Protein AF-A0A933QTQ3-F1 (afdb_monomer)

Nearest PDB structures (foldseek):
  6ipw-assembly1_A  TM=5.654E-01  e=8.003E-02  Streptomyces exfoliatus
  2laf-assembly1_A  TM=5.066E-01  e=8.075E-01  Escherichia coli K-12
  6m1u-assembly1_A  TM=5.613E-01  e=9.647E-01  Homo sapiens
  4r7k-assembly1_D  TM=4.927E-01  e=7.610E-01  Helicobacter pylori J99
  8qpu-assembly1_C  TM=3.863E-01  e=4.207E-01  Escherichia coli

Sequence (176 aa):
MKVSRWFIVSMVLWMYVGCATTPLPTPSPVPTLVPSPTAIVPSPTGVMSTIVMNRLAPADVPACPGAQGIEKQIEFSWTGIEDVYRNAPESNWTFYRCDAPLGTVAAFYRRWMPEQYGWVQTSWEEHANATLGVYFYSTGTSSVPNRWLYLWFLPDASTKQYSYLVAAWWEAPKSC

pLDDT: mean 73.71, std 20.17, range [34.62, 96.81]

Structure (mmCIF, N/CA/C/O backbone):
data_AF-A0A933QTQ3-F1
#
_entry.id   AF-A0A933QTQ3-F1
#
loop_
_atom_site.group_PDB
_atom_site.id
_atom_site.type_symbol
_atom_site.label_atom_id
_atom_site.label_alt_id
_atom_site.label_comp_id
_atom_site.label_asym_id
_atom_site.label_entity_id
_atom_site.label_seq_id
_atom_site.pdbx_PDB_ins_code
_atom_site.Cartn_x
_atom_site.Cartn_y
_atom_site.Cartn_z
_atom_site.occupancy
_atom_site.B_iso_or_equiv
_atom_site.auth_seq_id
_atom_site.auth_comp_id
_atom_site.auth_asym_id
_atom_site.auth_atom_id
_atom_site.pdbx_PDB_model_num
ATOM 1 N N . MET A 1 1 ? 60.978 -51.412 30.537 1.00 35.91 1 MET A N 1
ATOM 2 C CA . MET A 1 1 ? 60.697 -52.735 31.149 1.00 35.91 1 MET A CA 1
ATOM 3 C C . MET A 1 1 ? 59.832 -52.488 32.377 1.00 35.91 1 MET A C 1
ATOM 5 O O . MET A 1 1 ? 60.136 -51.541 33.074 1.00 35.91 1 MET A O 1
ATOM 9 N N . LYS A 1 2 ? 58.791 -53.230 32.743 1.00 39.97 2 LYS A N 1
ATOM 10 C CA . LYS A 1 2 ? 57.950 -54.265 32.128 1.00 39.97 2 LYS A CA 1
ATOM 11 C C . LYS A 1 2 ? 56.869 -54.517 33.208 1.00 39.97 2 LYS A C 1
ATOM 13 O O . LYS A 1 2 ? 57.244 -54.640 34.362 1.00 39.97 2 LYS A O 1
ATOM 18 N N . VAL A 1 3 ? 55.597 -54.561 32.797 1.00 41.75 3 VAL A N 1
ATOM 19 C CA . VAL A 1 3 ? 54.458 -55.354 33.331 1.00 41.75 3 VAL A CA 1
ATOM 20 C C . VAL A 1 3 ? 54.288 -55.538 34.852 1.00 41.75 3 VAL A C 1
ATOM 22 O O . VAL A 1 3 ? 55.173 -56.043 35.526 1.00 41.75 3 VAL A O 1
ATOM 25 N N . SER A 1 4 ? 53.059 -55.357 35.349 1.00 41.47 4 SER A N 1
ATOM 26 C CA . SER A 1 4 ? 52.178 -56.503 35.664 1.00 41.47 4 SER A CA 1
ATOM 27 C C . SER A 1 4 ? 50.965 -56.105 36.503 1.00 41.47 4 SER A C 1
ATOM 29 O O . SER A 1 4 ? 51.079 -55.512 37.569 1.00 41.47 4 SER A O 1
ATOM 31 N N . ARG A 1 5 ? 49.795 -56.513 36.000 1.00 58.28 5 ARG A N 1
ATOM 32 C CA . ARG A 1 5 ? 48.562 -56.775 36.761 1.00 58.28 5 ARG A CA 1
ATOM 33 C C . ARG A 1 5 ? 48.829 -57.845 37.825 1.00 58.28 5 ARG A C 1
ATOM 35 O O . ARG A 1 5 ? 49.698 -58.652 37.553 1.00 58.28 5 ARG A O 1
ATOM 42 N N . TRP A 1 6 ? 48.048 -57.913 38.911 1.00 38.62 6 TRP A N 1
ATOM 43 C CA . TRP A 1 6 ? 47.374 -59.124 39.442 1.00 38.62 6 TRP A CA 1
ATOM 44 C C . TRP A 1 6 ? 46.398 -58.746 40.586 1.00 38.62 6 TRP A C 1
ATOM 46 O O . TRP A 1 6 ? 46.532 -57.704 41.218 1.00 38.62 6 TRP A O 1
ATOM 56 N N . PHE A 1 7 ? 45.376 -59.591 40.742 1.00 51.31 7 PHE A N 1
ATOM 57 C CA . PHE A 1 7 ? 44.105 -59.493 41.484 1.00 51.31 7 PHE A CA 1
ATOM 58 C C . PHE A 1 7 ? 44.188 -59.696 43.007 1.00 51.31 7 PHE A C 1
ATOM 60 O O . PHE A 1 7 ? 45.002 -60.515 43.410 1.00 51.31 7 PHE A O 1
ATOM 67 N N . ILE A 1 8 ? 43.225 -59.141 43.777 1.00 49.66 8 ILE A N 1
ATOM 68 C CA . ILE A 1 8 ? 42.587 -59.693 45.015 1.00 49.66 8 ILE A CA 1
ATOM 69 C C . ILE A 1 8 ? 41.181 -59.025 45.133 1.00 49.66 8 ILE A C 1
ATOM 71 O O . ILE A 1 8 ? 41.123 -57.803 45.098 1.00 49.66 8 ILE A O 1
ATOM 75 N N . VAL A 1 9 ? 40.023 -59.682 44.929 1.00 45.72 9 VAL A N 1
ATOM 76 C CA . VAL A 1 9 ? 39.187 -60.598 45.763 1.00 45.72 9 VAL A CA 1
ATOM 77 C C . VAL A 1 9 ? 38.434 -59.939 46.943 1.00 45.72 9 VAL A C 1
ATOM 79 O O . VAL A 1 9 ? 39.036 -59.255 47.760 1.00 45.72 9 VAL A O 1
ATOM 82 N N . SER A 1 10 ? 37.139 -60.300 47.058 1.00 44.06 10 SER A N 1
ATOM 83 C CA . SER A 1 10 ? 36.174 -60.077 48.162 1.00 44.06 10 SER A CA 1
ATOM 84 C C . SER A 1 10 ? 35.584 -58.658 48.254 1.00 44.06 10 SER A C 1
ATOM 86 O O . SER A 1 10 ? 36.273 -57.684 48.021 1.00 44.06 10 SER A O 1
ATOM 88 N N . MET A 1 11 ? 34.309 -58.427 48.573 1.00 38.88 11 MET A N 1
ATOM 89 C CA . MET A 1 11 ? 33.412 -59.194 49.436 1.00 38.88 11 MET A CA 1
ATOM 90 C C . MET A 1 11 ? 31.940 -58.794 49.198 1.00 38.88 11 MET A C 1
ATOM 92 O O . MET A 1 11 ? 31.637 -57.715 48.698 1.00 38.88 11 MET A O 1
ATOM 96 N N . VAL A 1 12 ? 31.042 -59.691 49.594 1.00 51.06 12 VAL A N 1
ATOM 97 C CA . VAL A 1 12 ? 29.577 -59.602 49.569 1.00 51.06 12 VAL A CA 1
ATOM 98 C C . VAL A 1 12 ? 29.058 -58.384 50.341 1.00 51.06 12 VAL A C 1
ATOM 100 O O . VAL A 1 12 ? 29.436 -58.197 51.493 1.00 51.06 12 VAL A O 1
ATOM 103 N N . LEU A 1 13 ? 28.091 -57.649 49.780 1.00 42.84 13 LEU A N 1
ATOM 104 C CA . LEU A 1 13 ? 27.066 -57.005 50.600 1.00 42.84 13 LEU A CA 1
ATOM 105 C C . LEU A 1 13 ? 25.724 -56.986 49.866 1.00 42.84 13 LEU A C 1
ATOM 107 O O . LEU A 1 13 ? 25.575 -56.431 48.780 1.00 42.84 13 LEU A O 1
ATOM 111 N N . TRP A 1 14 ? 24.768 -57.666 50.492 1.00 46.03 14 TRP A N 1
ATOM 112 C CA . TRP A 1 14 ? 23.340 -57.570 50.248 1.00 46.03 14 TRP A CA 1
ATOM 113 C C . TRP A 1 14 ? 22.901 -56.113 50.127 1.00 46.03 14 TRP A C 1
ATOM 115 O O . TRP A 1 14 ? 23.384 -55.290 50.898 1.00 46.03 14 TRP A O 1
ATOM 125 N N . MET A 1 15 ? 21.888 -55.838 49.302 1.00 42.03 15 MET A N 1
ATOM 126 C CA . MET A 1 15 ? 20.615 -55.341 49.831 1.00 42.03 15 MET A CA 1
ATOM 127 C C . MET A 1 15 ? 19.572 -55.039 48.742 1.00 42.03 15 MET A C 1
ATOM 129 O O . MET A 1 15 ? 19.866 -54.490 47.689 1.00 42.03 15 MET A O 1
ATOM 133 N N . TYR A 1 16 ? 18.336 -55.369 49.114 1.00 46.06 16 TYR A N 1
ATOM 134 C CA . TYR A 1 16 ? 17.048 -54.920 48.592 1.00 46.06 16 TYR A CA 1
ATOM 135 C C . TYR A 1 16 ? 16.590 -55.405 47.212 1.00 46.06 16 TYR A C 1
ATOM 137 O O . TYR A 1 16 ? 16.753 -54.775 46.172 1.00 46.06 16 TYR A O 1
ATOM 145 N N . VAL A 1 17 ? 15.823 -56.497 47.289 1.00 52.44 17 VAL A N 1
ATOM 146 C CA . VAL A 1 17 ? 14.599 -56.696 46.510 1.00 52.44 17 VAL A CA 1
ATOM 147 C C . VAL A 1 17 ? 13.744 -55.429 46.612 1.00 52.44 17 VAL A C 1
ATOM 149 O O . VAL A 1 17 ? 13.114 -55.169 47.633 1.00 52.44 17 VAL A O 1
ATOM 152 N N . GLY A 1 18 ? 13.736 -54.646 45.541 1.00 42.25 18 GLY A N 1
ATOM 153 C CA . GLY A 1 18 ? 12.746 -53.616 45.271 1.00 42.25 18 GLY A CA 1
ATOM 154 C C . GLY A 1 18 ? 12.094 -53.940 43.938 1.00 42.25 18 GLY A C 1
ATOM 155 O O . GLY A 1 18 ? 12.593 -53.548 42.888 1.00 42.25 18 GLY A O 1
ATOM 156 N N . CYS A 1 19 ? 10.998 -54.696 43.970 1.00 45.03 19 CYS A N 1
ATOM 157 C CA . CYS A 1 19 ? 10.111 -54.828 42.822 1.00 45.03 19 CYS A CA 1
ATOM 158 C C . CYS A 1 19 ? 9.376 -53.490 42.662 1.00 45.03 19 CYS A C 1
ATOM 160 O O . CYS A 1 19 ? 8.299 -53.288 43.213 1.00 45.03 19 CYS A O 1
ATOM 162 N N . ALA A 1 20 ? 10.006 -52.538 41.979 1.00 46.56 20 ALA A N 1
ATOM 163 C CA . ALA A 1 20 ? 9.340 -51.338 41.507 1.00 46.56 20 ALA A CA 1
ATOM 164 C C . ALA A 1 20 ? 8.896 -51.613 40.070 1.00 46.56 20 ALA A C 1
ATOM 166 O O . ALA A 1 20 ? 9.670 -51.481 39.123 1.00 46.56 20 ALA A O 1
ATOM 167 N N . THR A 1 21 ? 7.648 -52.054 39.918 1.00 50.47 21 THR A N 1
ATOM 168 C CA . THR A 1 21 ? 6.938 -52.026 38.639 1.00 50.47 21 THR A CA 1
ATOM 169 C C . THR A 1 21 ? 7.015 -50.611 38.082 1.00 50.47 21 THR A C 1
ATOM 171 O O . THR A 1 21 ? 6.451 -49.675 38.649 1.00 50.47 21 THR A O 1
ATOM 174 N N . THR A 1 22 ? 7.751 -50.457 36.989 1.00 55.41 22 THR A N 1
ATOM 175 C CA . THR A 1 22 ? 7.792 -49.238 36.188 1.00 55.41 22 THR A CA 1
ATOM 176 C C . THR A 1 22 ? 6.368 -48.941 35.713 1.00 55.41 22 THR A C 1
ATOM 178 O O . THR A 1 22 ? 5.742 -49.827 35.124 1.00 55.41 22 THR A O 1
ATOM 181 N N . PRO A 1 23 ? 5.811 -47.743 35.961 1.00 52.19 23 PRO A N 1
ATOM 182 C CA . PRO A 1 23 ? 4.556 -47.369 35.334 1.00 52.19 23 PRO A CA 1
ATOM 183 C C . PRO A 1 23 ? 4.787 -47.305 33.822 1.00 52.19 23 PRO A C 1
ATOM 185 O O . PRO A 1 23 ? 5.691 -46.619 33.342 1.00 52.19 23 PRO A O 1
ATOM 188 N N . LEU A 1 24 ? 3.989 -48.076 33.086 1.00 59.12 24 LEU A N 1
ATOM 189 C CA . LEU A 1 24 ? 3.922 -48.044 31.631 1.00 59.12 24 LEU A CA 1
ATOM 190 C C . LEU A 1 24 ? 3.729 -46.581 31.181 1.00 59.12 24 LEU A C 1
ATOM 192 O O . LEU A 1 24 ? 2.850 -45.913 31.732 1.00 59.12 24 LEU A O 1
ATOM 196 N N . PRO A 1 25 ? 4.513 -46.055 30.222 1.00 53.59 25 PRO A N 1
ATOM 197 C CA . PRO A 1 25 ? 4.295 -44.704 29.730 1.00 53.59 25 PRO A CA 1
ATOM 198 C C . PRO A 1 25 ? 2.913 -44.637 29.077 1.00 53.59 25 PRO A C 1
ATOM 200 O O . PRO A 1 25 ? 2.661 -45.267 28.049 1.00 53.59 25 PRO A O 1
ATOM 203 N N . THR A 1 26 ? 2.007 -43.884 29.698 1.00 62.09 26 THR A N 1
ATOM 204 C CA . THR A 1 26 ? 0.727 -43.504 29.106 1.00 62.09 26 THR A CA 1
ATOM 205 C C . THR A 1 26 ? 1.007 -42.847 27.752 1.00 62.09 26 THR A C 1
ATOM 207 O O . THR A 1 26 ? 1.823 -41.921 27.702 1.00 62.09 26 THR A O 1
ATOM 210 N N . PRO A 1 27 ? 0.379 -43.293 26.650 1.00 57.59 27 PRO A N 1
ATOM 211 C CA . PRO A 1 27 ? 0.523 -42.614 25.373 1.00 57.59 27 PRO A CA 1
ATOM 212 C C . PRO A 1 27 ? 0.056 -41.165 25.532 1.00 57.59 27 PRO A C 1
ATOM 214 O O . PRO A 1 27 ? -1.083 -40.900 25.917 1.00 57.59 27 PRO A O 1
ATOM 217 N N . SER A 1 28 ? 0.973 -40.233 25.275 1.00 62.66 28 SER A N 1
ATOM 218 C CA . SER A 1 28 ? 0.674 -38.806 25.232 1.00 62.66 28 SER A CA 1
ATOM 219 C C . SER A 1 28 ? -0.400 -38.568 24.164 1.00 62.66 28 SER A C 1
ATOM 221 O O . SER A 1 28 ? -0.277 -39.131 23.069 1.00 62.66 28 SER A O 1
ATOM 223 N N . PRO A 1 29 ? -1.459 -37.787 24.438 1.00 53.16 29 PRO A N 1
ATOM 224 C CA . PRO A 1 29 ? -2.461 -37.490 23.430 1.00 53.16 29 PRO A CA 1
ATOM 225 C C . PRO A 1 29 ? -1.782 -36.792 22.250 1.00 53.16 29 PRO A C 1
ATOM 227 O O . PRO A 1 29 ? -1.131 -35.758 22.405 1.00 53.16 29 PRO A O 1
ATOM 230 N N . VAL A 1 30 ? -1.919 -37.391 21.066 1.00 62.97 30 VAL A N 1
ATOM 231 C CA . VAL A 1 30 ? -1.545 -36.761 19.800 1.00 62.97 30 VAL A CA 1
ATOM 232 C C . VAL A 1 30 ? -2.272 -35.417 19.744 1.00 62.97 30 VAL A C 1
ATOM 234 O O . VAL A 1 30 ? -3.492 -35.407 19.931 1.00 62.97 30 VAL A O 1
ATOM 237 N N . PRO A 1 31 ? -1.580 -34.284 19.528 1.00 49.88 31 PRO A N 1
ATOM 238 C CA . PRO A 1 31 ? -2.263 -33.017 19.344 1.00 49.88 31 PRO A CA 1
ATOM 239 C C . PRO A 1 31 ? -3.196 -33.159 18.144 1.00 49.88 31 PRO A C 1
ATOM 241 O O . PRO A 1 31 ? -2.753 -33.333 17.008 1.00 49.88 31 PRO A O 1
ATOM 244 N N . THR A 1 32 ? -4.501 -33.130 18.411 1.00 58.22 32 THR A N 1
ATOM 245 C CA . THR A 1 32 ? -5.524 -33.000 17.382 1.00 58.22 32 THR A CA 1
ATOM 246 C C . THR A 1 32 ? -5.191 -31.736 16.609 1.00 58.22 32 THR A C 1
ATOM 248 O O . THR A 1 32 ? -5.252 -30.637 17.163 1.00 58.22 32 THR A O 1
ATOM 251 N N . LEU A 1 33 ? -4.785 -31.897 15.349 1.00 48.25 33 LEU A N 1
ATOM 252 C CA . LEU A 1 33 ? -4.637 -30.796 14.409 1.00 48.25 33 LEU A CA 1
ATOM 253 C C . LEU A 1 33 ? -6.006 -30.125 14.305 1.00 48.25 33 LEU A C 1
ATOM 255 O O . LEU A 1 33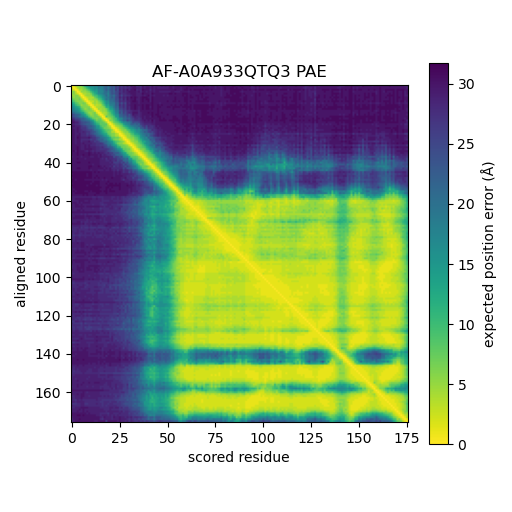 ? -6.892 -30.598 13.597 1.00 48.25 33 LEU A O 1
ATOM 259 N N . VAL A 1 34 ? -6.198 -29.054 15.073 1.00 57.06 34 VAL A N 1
ATOM 260 C CA . VAL A 1 34 ? -7.313 -28.138 14.870 1.00 57.06 34 VAL A CA 1
ATOM 261 C C . VAL A 1 34 ? -7.152 -27.644 13.435 1.00 57.06 34 VAL A C 1
ATOM 263 O O . VAL A 1 34 ? -6.084 -27.109 13.118 1.00 57.06 34 VAL A O 1
ATOM 266 N N . PRO A 1 35 ? -8.131 -27.856 12.537 1.00 49.00 35 PRO A N 1
ATOM 267 C CA . PRO A 1 35 ? -8.052 -27.273 11.213 1.00 49.00 35 PRO A CA 1
ATOM 268 C C . PRO A 1 35 ? -7.960 -25.764 11.412 1.00 49.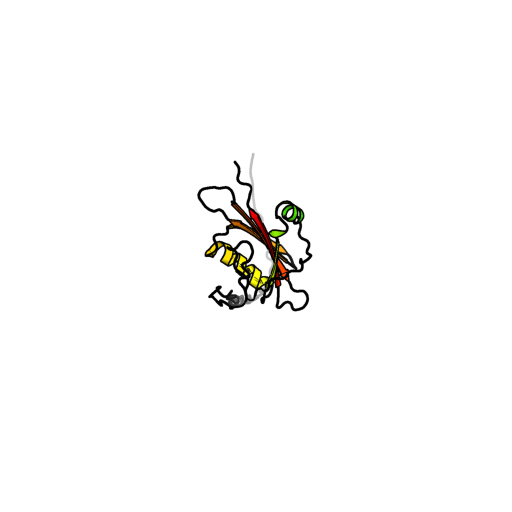00 35 PRO A C 1
ATOM 270 O O . PRO A 1 35 ? -8.877 -25.141 11.950 1.00 49.00 35 PRO A O 1
ATOM 273 N N . SER A 1 36 ? -6.809 -25.198 11.047 1.00 50.34 36 SER A N 1
ATOM 274 C CA . SER A 1 36 ? -6.629 -23.754 11.006 1.00 50.34 36 SER A CA 1
ATOM 275 C C . SER A 1 36 ? -7.799 -23.187 10.203 1.00 50.34 36 SER A C 1
ATOM 277 O O . SER A 1 36 ? -8.057 -23.710 9.108 1.00 50.34 36 SER A O 1
ATOM 279 N N . PRO A 1 37 ? -8.555 -22.200 10.719 1.00 46.81 37 PRO A N 1
ATOM 280 C CA . PRO A 1 37 ? -9.604 -21.575 9.940 1.00 46.81 37 PRO A CA 1
ATOM 281 C C . PRO A 1 37 ? -8.939 -21.047 8.676 1.00 46.81 37 PRO A C 1
ATOM 283 O O . PRO A 1 37 ? -8.129 -20.122 8.712 1.00 46.81 37 PRO A O 1
ATOM 286 N N . THR A 1 38 ? -9.231 -21.703 7.556 1.00 46.19 38 THR A N 1
ATOM 287 C CA . THR A 1 38 ? -8.824 -21.219 6.248 1.00 46.19 38 THR A CA 1
ATOM 288 C C . THR A 1 38 ? -9.588 -19.923 6.090 1.00 46.19 38 THR A C 1
ATOM 290 O O . THR A 1 38 ? -10.791 -19.943 5.846 1.00 46.19 38 THR A O 1
ATOM 293 N N . ALA A 1 39 ? -8.921 -18.798 6.348 1.00 45.59 39 ALA A N 1
ATOM 294 C CA . ALA A 1 39 ? -9.456 -17.495 6.027 1.00 45.59 39 ALA A CA 1
ATOM 295 C C . ALA A 1 39 ? -9.714 -17.525 4.522 1.00 45.59 39 ALA A C 1
ATOM 297 O O . ALA A 1 39 ? -8.785 -17.465 3.712 1.00 45.59 39 ALA A O 1
ATOM 298 N N . ILE A 1 40 ? -10.977 -17.724 4.152 1.00 44.91 40 ILE A N 1
ATOM 299 C CA . ILE A 1 40 ? -11.439 -17.580 2.783 1.00 44.91 40 ILE A CA 1
ATOM 300 C C . ILE A 1 40 ? -11.326 -16.083 2.526 1.00 44.91 40 ILE A C 1
ATOM 302 O O . ILE A 1 40 ? -12.255 -15.331 2.794 1.00 44.91 40 ILE A O 1
ATOM 306 N N . VAL A 1 41 ? -10.146 -15.631 2.099 1.00 50.28 41 VAL A N 1
ATOM 307 C CA . VAL A 1 41 ? -10.003 -14.307 1.502 1.00 50.28 41 VAL A CA 1
ATOM 308 C C . VAL A 1 41 ? -10.879 -14.374 0.259 1.00 50.28 41 VAL A C 1
ATOM 310 O O . VAL A 1 41 ? -10.562 -15.170 -0.635 1.00 50.28 41 VAL A O 1
ATOM 313 N N . PRO A 1 42 ? -12.011 -13.649 0.213 1.00 49.19 42 PRO A N 1
ATOM 314 C CA . PRO A 1 42 ? -12.876 -13.704 -0.946 1.00 49.19 42 PRO A CA 1
ATOM 315 C C . PRO A 1 42 ? -12.034 -13.319 -2.159 1.00 49.19 42 PRO A C 1
ATOM 317 O O . PRO A 1 42 ? -11.313 -12.317 -2.154 1.00 49.19 42 PRO A O 1
ATOM 320 N N . SER A 1 43 ? -12.076 -14.160 -3.189 1.00 46.50 43 SER A N 1
ATOM 321 C CA . SER A 1 43 ? -11.585 -13.752 -4.498 1.00 46.50 43 SER A CA 1
ATOM 322 C C . SER A 1 43 ? -12.354 -12.493 -4.905 1.00 46.50 43 SER A C 1
ATOM 324 O O . SER A 1 43 ? -13.556 -12.439 -4.615 1.00 46.50 43 SER A O 1
ATOM 326 N N . PRO A 1 44 ? -11.721 -11.487 -5.541 1.00 49.12 44 PRO A N 1
ATOM 327 C CA . PRO A 1 44 ? -12.424 -10.337 -6.099 1.00 49.12 44 PRO A CA 1
ATOM 328 C C . PRO A 1 44 ? -13.302 -10.808 -7.266 1.00 49.12 44 PRO A C 1
ATOM 330 O O . PRO A 1 44 ? -13.005 -10.610 -8.437 1.00 49.12 44 PRO A O 1
ATOM 333 N N . THR A 1 45 ? -14.391 -11.495 -6.939 1.00 47.84 45 THR A N 1
ATOM 334 C CA . THR A 1 45 ? -15.425 -11.893 -7.879 1.00 47.84 45 THR A CA 1
ATOM 335 C C . THR A 1 45 ? -16.353 -10.698 -7.952 1.00 47.84 45 THR A C 1
ATOM 337 O O . THR A 1 45 ? -16.950 -10.317 -6.946 1.00 47.84 45 THR A O 1
ATOM 340 N N . GLY A 1 46 ? -16.360 -10.051 -9.115 1.00 44.34 46 GLY A N 1
ATOM 341 C CA . GLY A 1 46 ? -16.921 -8.728 -9.347 1.00 44.34 46 GLY A CA 1
ATOM 342 C C . GLY A 1 46 ? -18.243 -8.458 -8.634 1.00 44.34 46 GLY A C 1
ATOM 343 O O . GLY A 1 46 ? -19.304 -8.875 -9.084 1.00 44.34 46 GLY A O 1
ATOM 344 N N . VAL A 1 47 ? -18.176 -7.637 -7.591 1.00 40.41 47 VAL A N 1
ATOM 345 C CA . VAL A 1 47 ? -19.246 -6.693 -7.297 1.00 40.41 47 VAL A CA 1
ATOM 346 C C . VAL A 1 47 ? -18.794 -5.390 -7.936 1.00 40.41 47 VAL A C 1
ATOM 348 O O . VAL A 1 47 ? -18.086 -4.587 -7.335 1.00 40.41 47 VAL A O 1
ATOM 351 N N . MET A 1 48 ? -19.151 -5.220 -9.210 1.00 39.75 48 MET A N 1
ATOM 352 C CA . MET A 1 48 ? -19.184 -3.907 -9.851 1.00 39.75 48 MET A CA 1
ATOM 353 C C . MET A 1 48 ? -20.279 -3.105 -9.141 1.00 39.75 48 MET A C 1
ATOM 355 O O . MET A 1 48 ? -21.399 -2.997 -9.631 1.00 39.75 48 MET A O 1
ATOM 359 N N . SER A 1 49 ? -19.979 -2.604 -7.941 1.00 36.88 49 SER A N 1
ATOM 360 C CA . SER A 1 49 ? -20.804 -1.589 -7.303 1.00 36.88 49 SER A CA 1
ATOM 361 C C . SER A 1 49 ? -20.724 -0.349 -8.176 1.00 36.88 49 SER A C 1
ATOM 363 O O . SER A 1 49 ? -19.666 0.253 -8.346 1.00 36.88 49 SER A O 1
ATOM 365 N N . THR A 1 50 ? -21.861 -0.001 -8.761 1.00 37.06 50 THR A N 1
ATOM 366 C CA . THR A 1 50 ? -22.104 1.141 -9.641 1.00 37.06 50 THR A CA 1
ATOM 367 C C . THR A 1 50 ? -22.034 2.470 -8.879 1.00 37.06 50 THR A C 1
ATOM 369 O O . THR A 1 50 ? -22.964 3.269 -8.922 1.00 37.06 50 THR A O 1
ATOM 372 N N . ILE A 1 51 ? -20.953 2.719 -8.139 1.00 36.94 51 ILE A N 1
ATOM 373 C CA . ILE A 1 51 ? -20.738 3.963 -7.398 1.00 36.94 51 ILE A CA 1
ATOM 374 C C . ILE A 1 51 ? -19.284 4.380 -7.601 1.00 36.94 51 ILE A C 1
ATOM 376 O O . ILE A 1 51 ? -18.417 4.053 -6.804 1.00 36.94 51 ILE A O 1
ATOM 380 N N . VAL A 1 52 ? -19.076 5.115 -8.699 1.00 34.62 52 VAL A N 1
ATOM 381 C CA . VAL A 1 52 ? -17.870 5.879 -9.053 1.00 34.62 52 VAL A CA 1
ATOM 382 C C . VAL A 1 52 ? -16.623 5.013 -9.272 1.00 34.62 52 VAL A C 1
ATOM 384 O O . VAL A 1 52 ? -16.171 4.281 -8.403 1.00 34.62 52 VAL A O 1
ATOM 387 N N . MET A 1 53 ? -16.032 5.108 -10.465 1.00 38.19 53 MET A N 1
ATOM 388 C CA . MET A 1 53 ? -14.722 4.528 -10.762 1.00 38.19 53 MET A CA 1
ATOM 389 C C . MET A 1 53 ? -13.622 5.174 -9.901 1.00 38.19 53 MET A C 1
ATOM 391 O O . MET A 1 53 ? -12.810 5.946 -10.401 1.00 38.19 53 MET A O 1
ATOM 395 N N . ASN A 1 54 ? -13.540 4.830 -8.621 1.00 43.12 54 ASN A N 1
ATOM 396 C CA . ASN A 1 54 ? -12.361 5.085 -7.809 1.00 43.12 54 ASN A CA 1
ATOM 397 C C . ASN A 1 54 ? -11.353 3.977 -8.113 1.00 43.12 54 ASN A C 1
ATOM 399 O O . ASN A 1 54 ? -11.109 3.085 -7.303 1.00 43.12 54 ASN A O 1
ATOM 403 N N . ARG A 1 55 ? -10.792 4.012 -9.328 1.00 48.47 55 ARG A N 1
ATOM 404 C CA . ARG A 1 55 ? -9.532 3.318 -9.596 1.00 48.47 55 ARG A CA 1
ATOM 405 C C . ARG A 1 55 ? -8.539 3.828 -8.553 1.00 48.47 55 ARG A C 1
ATOM 407 O O . ARG A 1 55 ? -8.419 5.045 -8.395 1.00 48.47 55 ARG A O 1
ATOM 414 N N . LEU A 1 56 ? -7.848 2.933 -7.843 1.00 58.41 56 LEU A N 1
ATOM 415 C CA . LEU A 1 56 ? -6.604 3.359 -7.212 1.00 58.41 56 LEU A CA 1
ATOM 416 C C . LEU A 1 56 ? -5.742 3.956 -8.315 1.00 58.41 56 LEU A C 1
ATOM 418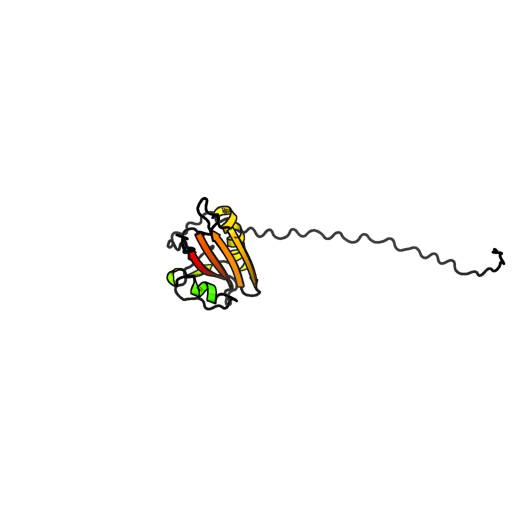 O O . LEU A 1 56 ? -5.711 3.431 -9.425 1.00 58.41 56 LEU A O 1
ATOM 422 N N . ALA A 1 57 ? -5.139 5.110 -8.063 1.00 61.03 57 ALA A N 1
ATOM 423 C CA . ALA A 1 57 ? -4.028 5.535 -8.890 1.00 61.03 57 ALA A CA 1
ATOM 424 C C . ALA A 1 57 ? -2.812 4.770 -8.345 1.00 61.03 57 ALA A C 1
ATOM 426 O O . ALA A 1 57 ? -2.517 4.914 -7.156 1.00 61.03 57 ALA A O 1
ATOM 427 N N . PRO A 1 58 ? -2.149 3.928 -9.154 1.00 66.69 58 PRO A N 1
ATOM 428 C CA . PRO A 1 58 ? -2.280 3.783 -10.604 1.00 66.69 58 PRO A CA 1
ATOM 429 C C . PRO A 1 58 ? -3.379 2.783 -11.028 1.00 66.69 58 PRO A C 1
ATOM 431 O O . PRO A 1 58 ? -3.691 1.841 -10.308 1.00 66.69 58 PRO A O 1
ATOM 434 N N . ALA A 1 59 ? -3.969 3.006 -12.213 1.00 67.38 59 ALA A N 1
ATOM 435 C CA . ALA A 1 59 ? -5.210 2.381 -12.710 1.00 67.38 59 ALA A CA 1
ATOM 436 C C . ALA A 1 59 ? -5.258 0.836 -12.746 1.00 67.38 59 ALA A C 1
ATOM 438 O O . ALA A 1 59 ? -6.320 0.263 -12.995 1.00 67.38 59 ALA A O 1
ATOM 439 N N . ASP A 1 60 ? -4.113 0.193 -12.566 1.00 76.75 60 ASP A N 1
ATOM 440 C CA . ASP A 1 60 ? -3.846 -1.241 -12.531 1.00 76.75 60 ASP A CA 1
ATOM 441 C C . ASP A 1 60 ? -3.807 -1.827 -11.108 1.00 76.75 60 ASP A C 1
ATOM 443 O O . ASP A 1 60 ? -3.598 -3.028 -10.949 1.00 76.75 60 ASP A O 1
ATOM 447 N N . VAL A 1 61 ? -4.039 -1.013 -10.075 1.00 82.75 61 VAL A N 1
ATOM 448 C CA . VAL A 1 61 ? -4.164 -1.463 -8.683 1.00 82.75 61 VAL A CA 1
ATOM 449 C C . VAL A 1 61 ? -5.645 -1.650 -8.331 1.00 82.75 61 VAL A C 1
ATOM 451 O O . VAL A 1 61 ? -6.446 -0.724 -8.497 1.00 82.75 61 VAL A O 1
ATOM 454 N N . PRO A 1 62 ? -6.052 -2.832 -7.833 1.00 84.44 62 PRO A N 1
ATOM 455 C CA . PRO A 1 62 ? -7.443 -3.091 -7.490 1.00 84.44 62 PRO A CA 1
ATOM 456 C C . PRO A 1 62 ? -7.884 -2.310 -6.260 1.00 84.44 62 PRO A C 1
ATOM 458 O O . PRO A 1 62 ? -7.148 -2.233 -5.281 1.00 84.44 62 PRO A O 1
ATOM 461 N N . ALA A 1 63 ? -9.126 -1.827 -6.266 1.00 82.62 63 ALA A N 1
ATOM 462 C CA . ALA A 1 63 ? -9.788 -1.336 -5.062 1.00 82.62 63 ALA A CA 1
ATOM 463 C C . ALA A 1 63 ? -9.959 -2.450 -4.023 1.00 82.62 63 ALA A C 1
ATOM 465 O O . ALA A 1 63 ? -10.304 -3.584 -4.361 1.00 82.62 63 ALA A O 1
ATOM 466 N N . CYS A 1 64 ? -9.742 -2.115 -2.750 1.00 84.50 64 CYS A N 1
ATOM 467 C CA . CYS A 1 64 ? -10.116 -2.992 -1.651 1.00 84.50 64 CYS A CA 1
ATOM 468 C C . CYS A 1 64 ? -11.650 -3.135 -1.584 1.00 84.50 64 CYS A C 1
ATOM 470 O O . CYS A 1 64 ? -12.382 -2.260 -2.061 1.00 84.50 64 CYS A O 1
ATOM 472 N N . PRO A 1 65 ? -12.173 -4.218 -0.986 1.00 77.00 65 PRO A N 1
ATOM 473 C CA . PRO A 1 65 ? -13.610 -4.369 -0.777 1.00 77.00 65 PRO A CA 1
ATOM 474 C C . PRO A 1 65 ? -14.213 -3.158 -0.048 1.00 77.00 65 PRO A C 1
ATOM 476 O O . PRO A 1 65 ? -13.688 -2.708 0.972 1.00 77.00 65 PRO A O 1
ATOM 479 N N . GLY A 1 66 ? -15.296 -2.605 -0.604 1.00 83.00 66 GLY A N 1
ATOM 480 C CA . GLY A 1 66 ? -15.980 -1.436 -0.043 1.00 83.00 66 GLY A CA 1
ATOM 481 C C . GLY A 1 66 ? -15.136 -0.156 -0.007 1.00 83.00 66 GLY A C 1
ATOM 482 O O . GLY A 1 66 ? -15.409 0.709 0.824 1.00 83.00 66 GLY A O 1
ATOM 483 N N . ALA A 1 67 ? -14.116 -0.032 -0.868 1.00 85.38 67 ALA A N 1
ATOM 484 C CA . ALA A 1 67 ? -13.236 1.133 -0.894 1.00 85.38 67 ALA A CA 1
ATOM 485 C C . ALA A 1 67 ? -14.012 2.447 -1.065 1.00 85.38 67 ALA A C 1
ATOM 487 O O . ALA A 1 67 ? -14.809 2.610 -1.989 1.00 85.38 67 ALA A O 1
ATOM 488 N N . GLN A 1 68 ? -13.704 3.417 -0.213 1.00 88.62 68 GLN A N 1
ATOM 489 C CA . GLN A 1 68 ? -14.186 4.789 -0.302 1.00 88.62 68 GLN A CA 1
ATOM 490 C C . GLN A 1 68 ? -12.981 5.720 -0.341 1.00 88.62 68 GLN A C 1
ATOM 492 O O . GLN A 1 68 ? -12.131 5.653 0.544 1.00 88.62 68 GLN A O 1
ATOM 497 N N . GLY A 1 69 ? -12.891 6.560 -1.373 1.00 85.75 69 GLY A N 1
ATOM 498 C CA . GLY A 1 69 ? -11.818 7.550 -1.479 1.00 85.75 69 GLY A CA 1
ATOM 499 C C . GLY A 1 69 ? -11.946 8.610 -0.388 1.00 85.75 69 GLY A C 1
ATOM 500 O O . GLY A 1 69 ? -13.055 9.024 -0.052 1.00 85.75 69 GLY A O 1
ATOM 501 N N . ILE A 1 70 ? -10.815 9.035 0.164 1.00 87.31 70 ILE A N 1
ATOM 502 C CA . ILE A 1 70 ? -10.733 10.073 1.189 1.00 87.31 70 ILE A CA 1
ATOM 503 C C . ILE A 1 70 ? -9.914 11.228 0.611 1.00 87.31 70 ILE A C 1
ATOM 505 O O . ILE A 1 70 ? -8.777 11.035 0.195 1.00 87.31 70 ILE A O 1
ATOM 509 N N . GLU A 1 71 ? -10.484 12.433 0.595 1.00 81.44 71 GLU A N 1
ATOM 510 C CA . GLU A 1 71 ? -9.775 13.639 0.134 1.00 81.44 71 GLU A CA 1
ATOM 511 C C . GLU A 1 71 ? -8.775 14.157 1.174 1.00 81.44 71 GLU A C 1
ATOM 513 O O . GLU A 1 71 ? -7.751 14.747 0.840 1.00 81.44 71 GLU A O 1
ATOM 518 N N . LYS A 1 72 ? -9.067 13.932 2.458 1.00 82.25 72 LYS A N 1
ATOM 519 C CA . LYS A 1 72 ? -8.192 14.326 3.557 1.00 82.25 72 LYS A CA 1
ATOM 520 C C . LYS A 1 72 ? -7.004 13.368 3.664 1.00 82.25 72 LYS A C 1
ATOM 522 O O . LYS A 1 72 ? -7.191 12.166 3.846 1.00 82.25 72 LYS A O 1
ATOM 527 N N . GLN A 1 73 ? -5.798 13.930 3.650 1.00 85.31 73 GLN A N 1
ATOM 528 C CA . GLN A 1 73 ? -4.571 13.191 3.925 1.00 85.31 73 GLN A CA 1
ATOM 529 C C . GLN A 1 73 ? -4.637 12.513 5.298 1.00 85.31 73 GLN A C 1
ATOM 531 O O . GLN A 1 73 ? -5.047 13.106 6.300 1.00 85.31 73 GLN A O 1
ATOM 536 N N . ILE A 1 74 ? -4.216 11.253 5.327 1.00 86.88 74 ILE A N 1
ATOM 537 C CA . ILE A 1 74 ? -4.051 10.494 6.560 1.00 86.88 74 ILE A CA 1
ATOM 538 C C . ILE A 1 74 ? -2.627 10.720 7.047 1.00 86.88 74 ILE A C 1
ATOM 540 O O . ILE A 1 74 ? -1.672 10.393 6.346 1.00 86.88 74 ILE A O 1
ATOM 544 N N . GLU A 1 75 ? -2.490 11.280 8.243 1.00 86.31 75 GLU A N 1
ATOM 545 C CA . GLU A 1 75 ? -1.194 11.434 8.895 1.00 86.31 75 GLU A CA 1
ATOM 546 C C . GLU A 1 75 ? -0.792 10.117 9.563 1.00 86.31 75 GLU A C 1
ATOM 548 O O . GLU A 1 75 ? -1.539 9.547 10.361 1.00 86.31 75 GLU A O 1
ATOM 553 N N . PHE A 1 76 ? 0.396 9.624 9.227 1.00 89.25 76 PHE A N 1
ATOM 554 C CA . PHE A 1 76 ? 1.000 8.449 9.842 1.00 89.25 76 PHE A CA 1
ATOM 555 C C . PHE A 1 76 ? 2.525 8.547 9.757 1.00 89.25 76 PHE A C 1
ATOM 557 O O . PHE A 1 76 ? 3.074 9.366 9.019 1.00 89.25 76 PHE A O 1
ATOM 564 N N . SER A 1 77 ? 3.212 7.713 10.532 1.00 89.31 77 SER A N 1
ATOM 565 C CA . SER A 1 77 ? 4.671 7.703 10.617 1.00 89.31 77 SER A CA 1
ATOM 566 C C . SER A 1 77 ? 5.198 6.344 10.180 1.00 89.31 77 SER A C 1
ATOM 568 O O . SER A 1 77 ? 4.718 5.313 10.651 1.00 89.31 77 SER A O 1
ATOM 570 N N . TRP A 1 78 ? 6.199 6.342 9.304 1.00 91.88 78 TRP A N 1
ATOM 571 C CA . TRP A 1 78 ? 6.908 5.138 8.885 1.00 91.88 78 TRP A CA 1
ATOM 572 C C . TRP A 1 78 ? 8.376 5.477 8.645 1.00 91.88 78 TRP A C 1
ATOM 574 O O . TRP A 1 78 ? 8.683 6.533 8.100 1.00 91.88 78 TRP A O 1
ATOM 584 N N . THR A 1 79 ? 9.296 4.608 9.055 1.00 91.00 79 THR A N 1
ATOM 585 C CA . THR A 1 79 ? 10.729 4.854 8.856 1.00 91.00 79 THR A CA 1
ATOM 586 C C . THR A 1 79 ? 11.059 4.890 7.361 1.00 91.00 79 THR A C 1
ATOM 588 O O . THR A 1 79 ? 10.786 3.926 6.654 1.00 91.00 79 THR A O 1
ATOM 591 N N . GLY A 1 80 ? 11.649 5.989 6.879 1.00 86.31 80 GLY A N 1
ATOM 592 C CA . GLY A 1 80 ? 12.010 6.154 5.465 1.00 86.31 80 GLY A CA 1
ATOM 593 C C . GLY A 1 80 ? 10.867 6.652 4.574 1.00 86.31 80 GLY A C 1
ATOM 594 O O . GLY A 1 80 ? 11.013 6.686 3.352 1.00 86.31 80 GLY A O 1
ATOM 595 N N . ILE A 1 81 ? 9.734 7.067 5.152 1.00 89.25 81 ILE A N 1
ATOM 596 C CA . ILE A 1 81 ? 8.627 7.666 4.390 1.00 89.25 81 ILE A CA 1
ATOM 597 C C . ILE A 1 81 ? 9.042 8.972 3.700 1.00 89.25 81 ILE A C 1
ATOM 599 O O . ILE A 1 81 ? 8.510 9.318 2.649 1.00 89.25 81 ILE A O 1
ATOM 603 N N . GLU A 1 82 ? 10.034 9.671 4.248 1.00 89.75 82 GLU A N 1
ATOM 604 C CA . GLU A 1 82 ? 10.608 10.900 3.703 1.00 89.75 82 GLU A CA 1
ATOM 605 C C . GLU A 1 82 ? 11.183 10.681 2.301 1.00 89.75 82 GLU A C 1
ATOM 607 O O . GLU A 1 82 ? 11.059 11.547 1.434 1.00 89.75 82 GLU A O 1
ATOM 612 N N . ASP A 1 83 ? 11.767 9.509 2.046 1.00 87.88 83 ASP A N 1
ATOM 613 C CA . ASP A 1 83 ? 12.259 9.158 0.716 1.00 87.88 83 ASP A CA 1
ATOM 614 C C . ASP A 1 83 ? 11.112 8.904 -0.256 1.00 87.88 83 ASP A C 1
ATOM 616 O O . ASP A 1 83 ? 11.227 9.238 -1.436 1.00 87.88 83 ASP A O 1
ATOM 620 N N . VAL A 1 84 ? 9.976 8.393 0.221 1.00 89.31 84 VAL A N 1
ATOM 621 C CA . VAL A 1 84 ? 8.784 8.267 -0.622 1.00 89.31 84 VAL A CA 1
ATOM 622 C C . VAL A 1 84 ? 8.199 9.643 -0.931 1.00 89.31 84 VAL A C 1
ATOM 624 O O . VAL A 1 84 ? 7.933 9.915 -2.094 1.00 89.31 84 VAL A O 1
ATOM 627 N N . TYR A 1 85 ? 8.095 10.551 0.044 1.00 89.00 85 TYR A N 1
ATOM 628 C CA . TYR A 1 85 ? 7.654 11.934 -0.202 1.00 89.00 85 TYR A CA 1
ATOM 629 C C . TYR A 1 85 ? 8.554 12.687 -1.188 1.00 89.00 85 TYR A C 1
ATOM 631 O O . TYR A 1 85 ? 8.074 13.505 -1.966 1.00 89.00 85 TYR A O 1
ATOM 639 N N . ARG A 1 86 ? 9.860 12.405 -1.183 1.00 88.12 86 ARG A N 1
ATOM 640 C CA . ARG A 1 86 ? 10.818 13.011 -2.116 1.00 88.12 86 ARG A CA 1
ATOM 641 C C . ARG A 1 86 ? 10.621 12.540 -3.559 1.00 88.12 86 ARG A C 1
ATOM 643 O O . ARG A 1 86 ? 10.866 13.309 -4.483 1.00 88.12 86 ARG A O 1
ATOM 650 N N . ASN A 1 87 ? 10.246 11.274 -3.746 1.00 87.38 87 ASN A N 1
ATOM 651 C CA . ASN A 1 87 ? 10.200 10.623 -5.059 1.00 87.38 87 ASN A CA 1
ATOM 652 C C . ASN A 1 87 ? 8.789 10.550 -5.658 1.00 87.38 87 ASN A C 1
ATOM 654 O O . ASN A 1 87 ? 8.644 10.579 -6.878 1.00 87.38 87 ASN A O 1
ATOM 658 N N . ALA A 1 88 ? 7.756 10.445 -4.821 1.00 87.19 88 ALA A N 1
ATOM 659 C CA . ALA A 1 88 ? 6.363 10.387 -5.234 1.00 87.19 88 ALA A CA 1
ATOM 660 C C . ALA A 1 88 ? 5.763 11.805 -5.263 1.00 87.19 88 ALA A C 1
ATOM 662 O O . ALA A 1 88 ? 5.624 12.418 -4.202 1.00 87.19 88 ALA A O 1
ATOM 663 N N . PRO A 1 89 ? 5.366 12.323 -6.444 1.00 86.56 89 PRO A N 1
ATOM 664 C CA . PRO A 1 89 ? 4.623 13.576 -6.548 1.00 86.56 89 PRO A CA 1
ATOM 665 C C . PRO A 1 89 ? 3.379 13.562 -5.658 1.00 86.56 89 PRO A C 1
ATOM 667 O O . PRO A 1 89 ? 2.732 12.523 -5.538 1.00 86.56 89 PRO A O 1
ATOM 670 N N . GLU A 1 90 ? 2.983 14.711 -5.105 1.00 83.25 90 GLU A N 1
ATOM 671 C CA . GLU A 1 90 ? 1.774 14.825 -4.269 1.00 83.25 90 GLU A CA 1
ATOM 672 C C . GLU A 1 90 ? 0.518 14.278 -4.972 1.00 83.25 90 GLU A C 1
ATOM 674 O O . GLU A 1 90 ? -0.304 13.614 -4.347 1.00 83.25 90 GLU A O 1
ATOM 679 N N . SER A 1 91 ? 0.416 14.453 -6.296 1.00 82.56 91 SER A N 1
ATOM 680 C CA . SER A 1 91 ? -0.676 13.916 -7.127 1.00 82.56 91 SER A CA 1
ATOM 681 C C . SER A 1 91 ? -0.756 12.387 -7.171 1.00 82.56 91 SER A C 1
ATOM 683 O O . SER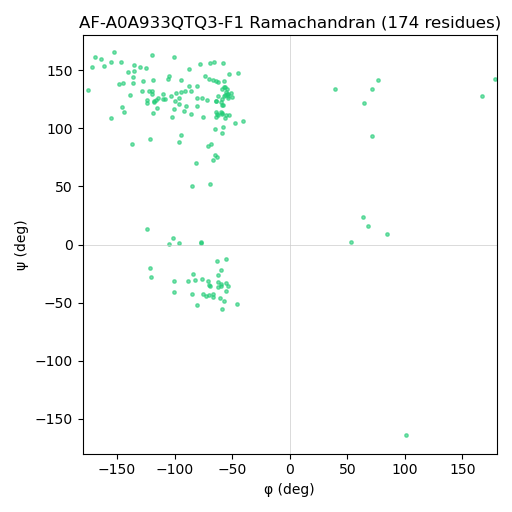 A 1 91 ? -1.749 11.839 -7.645 1.00 82.56 91 SER A O 1
ATOM 685 N N . ASN A 1 92 ? 0.294 11.696 -6.732 1.00 89.38 92 ASN A N 1
ATOM 686 C CA . ASN A 1 92 ? 0.387 10.242 -6.759 1.00 89.38 92 ASN A CA 1
ATOM 687 C C . ASN A 1 92 ? 0.115 9.607 -5.391 1.00 89.38 92 ASN A C 1
ATOM 689 O O . ASN A 1 92 ? 0.246 8.390 -5.245 1.00 89.38 92 ASN A O 1
ATOM 693 N N . TRP A 1 93 ? -0.271 10.410 -4.401 1.00 90.12 93 TRP A N 1
ATOM 694 C CA . TRP A 1 93 ? -0.761 9.924 -3.121 1.00 90.12 93 TRP A CA 1
ATOM 695 C C . TRP A 1 93 ? -2.273 9.766 -3.173 1.00 90.12 93 TRP A C 1
ATOM 697 O O . TRP A 1 93 ? -3.000 10.658 -3.604 1.00 90.12 93 TRP A O 1
ATOM 707 N N . THR A 1 94 ? -2.757 8.616 -2.721 1.00 89.38 94 THR A N 1
ATOM 708 C CA . THR A 1 94 ? -4.187 8.326 -2.653 1.00 89.38 94 THR A CA 1
ATOM 709 C C . THR A 1 94 ? -4.534 7.657 -1.332 1.00 89.38 94 THR A C 1
ATOM 711 O O . THR A 1 94 ? -3.752 6.883 -0.775 1.00 89.38 94 THR A O 1
ATOM 714 N N . PHE A 1 95 ? -5.715 7.983 -0.815 1.00 90.19 95 PHE A N 1
ATOM 715 C CA . PHE A 1 95 ? -6.168 7.571 0.507 1.00 90.19 95 PHE A CA 1
ATOM 716 C C . PHE A 1 95 ? -7.550 6.939 0.390 1.00 90.19 95 PHE A C 1
ATOM 718 O O . PHE A 1 95 ? -8.451 7.503 -0.234 1.00 90.19 95 PHE A O 1
ATOM 725 N N . TYR A 1 96 ? -7.726 5.774 1.006 1.00 90.06 96 TYR A N 1
ATOM 726 C CA . TYR A 1 96 ? -8.982 5.035 0.983 1.00 90.06 96 TYR A CA 1
ATOM 727 C C . TYR A 1 96 ? -9.350 4.521 2.368 1.00 90.06 96 TYR A C 1
ATOM 729 O O . TYR A 1 96 ? -8.487 4.158 3.165 1.00 90.06 96 TYR A O 1
ATOM 737 N N . ARG A 1 97 ? -10.653 4.423 2.624 1.00 91.62 97 ARG A N 1
ATOM 738 C CA . ARG A 1 97 ? -11.225 3.581 3.676 1.00 91.62 97 ARG A CA 1
ATOM 739 C C . ARG A 1 97 ? -11.717 2.285 3.047 1.00 91.62 97 ARG A C 1
ATOM 741 O O . ARG A 1 97 ? -12.461 2.341 2.076 1.00 91.62 97 ARG A O 1
ATOM 748 N N . CYS A 1 98 ? -11.344 1.149 3.613 1.00 91.00 98 CYS A N 1
ATOM 749 C CA . CYS A 1 98 ? -11.791 -0.176 3.195 1.00 91.00 98 CYS A CA 1
ATOM 750 C C . CYS A 1 98 ? -12.804 -0.735 4.197 1.00 91.00 98 CYS A C 1
ATOM 752 O O . CYS A 1 98 ? -12.629 -0.565 5.407 1.00 91.00 98 CYS A O 1
ATOM 754 N N . ASP A 1 99 ? -13.819 -1.443 3.701 1.00 91.81 99 ASP A N 1
ATOM 755 C CA . ASP A 1 99 ? -14.852 -2.114 4.505 1.00 91.81 99 ASP A CA 1
ATOM 756 C C . ASP A 1 99 ? -14.395 -3.505 4.967 1.00 91.81 99 ASP A C 1
ATOM 758 O O . ASP A 1 99 ? -15.021 -4.533 4.713 1.00 91.81 99 ASP A O 1
ATOM 762 N N . ALA A 1 100 ? -13.199 -3.542 5.547 1.00 90.75 100 ALA A N 1
ATOM 763 C CA . ALA A 1 100 ? -12.586 -4.744 6.079 1.00 90.75 100 ALA A CA 1
ATOM 764 C C . ALA A 1 100 ? -11.468 -4.376 7.069 1.00 90.75 100 ALA A C 1
ATOM 766 O O . ALA A 1 100 ? -10.840 -3.322 6.932 1.00 90.75 100 ALA A O 1
ATOM 767 N N . PRO A 1 101 ? -11.164 -5.252 8.041 1.00 92.19 101 PRO A N 1
ATOM 768 C CA . PRO A 1 101 ? -10.074 -5.030 8.979 1.00 92.19 101 PRO A CA 1
ATOM 769 C C . PRO A 1 101 ? -8.710 -5.141 8.284 1.00 92.19 101 PRO A C 1
ATOM 771 O O . PRO A 1 101 ? -8.553 -5.868 7.298 1.00 92.19 101 PRO A O 1
ATOM 774 N N . LEU A 1 102 ? -7.695 -4.497 8.874 1.00 92.50 102 LEU A N 1
ATOM 775 C CA . LEU A 1 102 ? -6.332 -4.393 8.331 1.00 92.50 102 LEU A CA 1
ATOM 776 C C . LEU A 1 102 ? -5.792 -5.726 7.810 1.00 92.50 102 LEU A C 1
ATOM 778 O O . LEU A 1 102 ? -5.353 -5.798 6.668 1.00 92.50 102 LEU A O 1
ATOM 782 N N . GLY A 1 103 ? -5.861 -6.793 8.613 1.00 91.88 103 GLY A N 1
ATOM 783 C CA . GLY A 1 103 ? -5.305 -8.094 8.226 1.00 91.88 103 GLY A CA 1
ATOM 784 C C . GLY A 1 103 ? -5.972 -8.694 6.985 1.00 91.88 103 GLY A C 1
ATOM 785 O O . GLY A 1 103 ? -5.308 -9.345 6.184 1.00 91.88 103 GLY A O 1
ATOM 786 N N . THR A 1 104 ? -7.267 -8.431 6.781 1.00 92.38 104 THR A N 1
ATOM 787 C CA . THR A 1 104 ? -7.998 -8.904 5.595 1.00 92.38 104 THR A CA 1
ATOM 788 C C . THR A 1 104 ? -7.589 -8.121 4.354 1.00 92.38 104 THR A C 1
ATOM 790 O O . THR A 1 104 ? -7.316 -8.719 3.315 1.00 92.38 104 THR A O 1
ATOM 793 N N . VAL A 1 105 ? -7.491 -6.793 4.463 1.00 92.94 105 VAL A N 1
ATOM 794 C CA . VAL A 1 105 ? -7.074 -5.935 3.345 1.00 92.94 105 VAL A CA 1
ATOM 795 C C . VAL A 1 105 ? -5.619 -6.201 2.968 1.00 92.94 105 VAL A C 1
ATOM 797 O O . VAL A 1 105 ? -5.315 -6.402 1.796 1.00 92.94 105 VAL A O 1
ATOM 800 N N . ALA A 1 106 ? -4.724 -6.294 3.949 1.00 94.38 106 ALA A N 1
ATOM 801 C CA . ALA A 1 106 ? -3.319 -6.591 3.710 1.00 94.38 106 ALA A CA 1
ATOM 802 C C . ALA A 1 106 ? -3.144 -7.965 3.030 1.00 94.38 106 ALA A C 1
ATOM 804 O O . ALA A 1 106 ? -2.462 -8.067 2.010 1.00 94.38 106 ALA A O 1
ATOM 805 N N . ALA A 1 107 ? -3.832 -9.008 3.516 1.00 93.44 107 ALA A N 1
ATOM 806 C CA . ALA A 1 107 ? -3.805 -10.334 2.894 1.00 93.44 107 ALA A CA 1
ATOM 807 C C . ALA A 1 107 ? -4.365 -10.335 1.461 1.00 93.44 107 ALA A C 1
ATOM 809 O O . ALA A 1 107 ? -3.839 -11.044 0.599 1.00 93.44 107 ALA A O 1
ATOM 810 N N . PHE A 1 108 ? -5.399 -9.530 1.191 1.00 91.88 108 PHE A N 1
ATOM 811 C CA . PHE A 1 108 ? -5.941 -9.352 -0.153 1.00 91.88 108 PHE A CA 1
ATOM 812 C C . PHE A 1 108 ? -4.866 -8.834 -1.118 1.00 91.88 108 PHE A C 1
ATOM 814 O O . PHE A 1 108 ? -4.586 -9.495 -2.117 1.00 91.88 108 PHE A O 1
ATOM 821 N N . TYR A 1 109 ? -4.207 -7.713 -0.811 1.00 92.94 109 TYR A N 1
ATOM 822 C CA . TYR A 1 109 ? -3.190 -7.162 -1.713 1.00 92.94 109 TYR A CA 1
ATOM 823 C C . TYR A 1 109 ? -1.970 -8.070 -1.834 1.00 92.94 109 TYR A C 1
ATOM 825 O O . TYR A 1 109 ? -1.519 -8.313 -2.949 1.00 92.94 109 TYR A O 1
ATOM 833 N N . ARG A 1 110 ? -1.486 -8.633 -0.720 1.00 94.94 110 ARG A N 1
ATOM 834 C CA . ARG A 1 110 ? -0.317 -9.525 -0.715 1.00 94.94 110 ARG A CA 1
ATOM 835 C C . ARG A 1 110 ? -0.473 -10.704 -1.669 1.00 94.94 110 ARG A C 1
ATOM 837 O O . ARG A 1 110 ? 0.479 -11.095 -2.335 1.00 94.94 110 ARG A O 1
ATOM 844 N N . ARG A 1 111 ? -1.679 -11.270 -1.730 1.00 90.94 111 ARG A N 1
ATOM 845 C CA . ARG A 1 111 ? -1.992 -12.399 -2.606 1.00 90.94 111 ARG A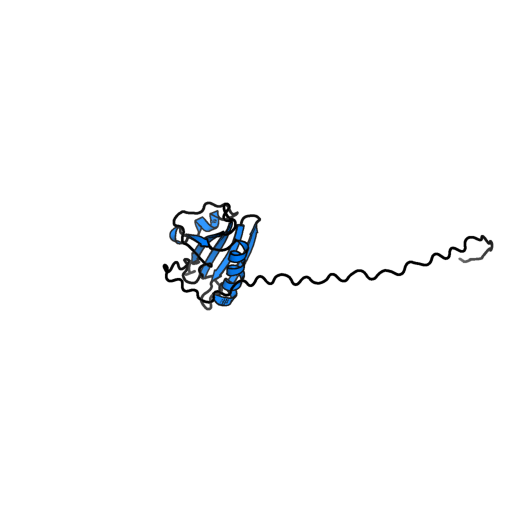 CA 1
ATOM 846 C C . ARG A 1 111 ? -2.258 -11.959 -4.039 1.00 90.94 111 ARG A C 1
ATOM 848 O O . ARG A 1 111 ? -1.693 -12.508 -4.976 1.00 90.94 111 ARG A O 1
ATOM 855 N N . TRP A 1 112 ? -3.157 -10.997 -4.214 1.00 88.31 112 TRP A N 1
ATOM 856 C CA . TRP A 1 112 ? -3.735 -10.728 -5.525 1.00 88.31 112 TRP A CA 1
ATOM 857 C C . TRP A 1 112 ? -2.840 -9.845 -6.396 1.00 88.31 112 TRP A C 1
ATOM 859 O O . TRP A 1 112 ? -2.844 -10.026 -7.613 1.00 88.31 112 TRP A O 1
ATOM 869 N N . MET A 1 113 ? -2.042 -8.948 -5.803 1.00 90.25 113 MET A N 1
ATOM 870 C CA . MET A 1 113 ? -1.151 -8.054 -6.554 1.00 90.25 113 MET A CA 1
ATOM 871 C C . MET A 1 113 ? -0.175 -8.825 -7.456 1.00 90.25 113 MET A C 1
ATOM 873 O O . MET A 1 113 ? -0.142 -8.525 -8.654 1.00 90.25 113 MET A O 1
ATOM 877 N N . PRO A 1 114 ? 0.541 -9.860 -6.967 1.00 90.38 114 PRO A N 1
ATOM 878 C CA . PRO A 1 114 ? 1.389 -10.668 -7.838 1.00 90.38 114 PRO A CA 1
ATOM 879 C C . PRO A 1 114 ? 0.614 -11.636 -8.721 1.00 90.38 114 PRO A C 1
ATOM 881 O O . PRO A 1 114 ? 0.921 -11.757 -9.904 1.00 90.38 114 PRO A O 1
ATO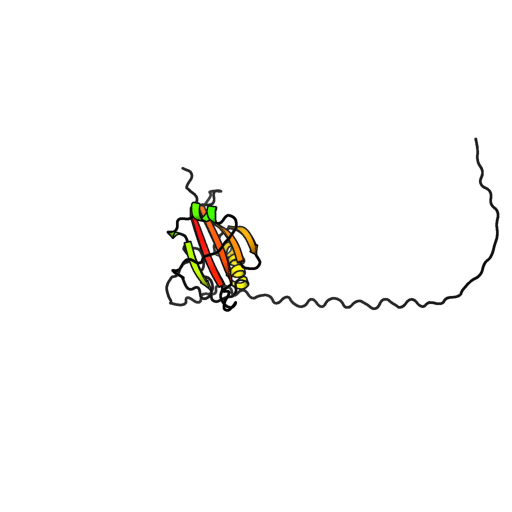M 884 N N . GLU A 1 115 ? -0.400 -12.311 -8.172 1.00 87.81 115 GLU A N 1
ATOM 885 C CA . GLU A 1 115 ? -1.082 -13.402 -8.876 1.00 87.81 115 GLU A CA 1
ATOM 886 C C . GLU A 1 115 ? -1.934 -12.928 -10.063 1.00 87.81 115 GLU A C 1
ATOM 888 O O . GLU A 1 115 ? -2.038 -13.652 -11.049 1.00 87.81 115 GLU A O 1
ATOM 893 N N . GLN A 1 116 ? -2.563 -11.750 -9.983 1.00 84.62 116 GLN A N 1
ATOM 894 C CA . GLN A 1 116 ? -3.513 -11.288 -11.012 1.00 84.62 116 GLN A CA 1
ATOM 895 C C . GLN A 1 116 ? -3.131 -9.977 -11.678 1.00 84.62 116 GLN A C 1
ATOM 897 O O . GLN A 1 116 ? -3.514 -9.749 -12.822 1.00 84.62 116 GLN A O 1
ATOM 902 N N . TYR A 1 117 ? -2.402 -9.111 -10.975 1.00 84.12 117 TYR A N 1
ATOM 903 C CA . TYR A 1 117 ? -2.071 -7.778 -11.481 1.00 84.12 117 TYR A CA 1
ATOM 904 C C . TYR A 1 117 ? -0.615 -7.675 -11.951 1.00 84.12 117 TYR A C 1
ATOM 906 O O . TYR A 1 117 ? -0.199 -6.622 -12.419 1.00 84.12 117 TYR A O 1
ATOM 914 N N . GLY A 1 118 ? 0.161 -8.764 -11.865 1.00 86.88 118 GLY A N 1
ATOM 915 C CA . GLY A 1 118 ? 1.528 -8.830 -12.390 1.00 86.88 118 GLY A CA 1
ATOM 916 C C . GLY A 1 118 ? 2.534 -7.950 -11.645 1.00 86.88 118 GLY A C 1
ATOM 917 O O . GLY A 1 118 ? 3.622 -7.691 -12.158 1.00 86.88 118 GLY A O 1
ATOM 918 N N . TRP A 1 119 ? 2.188 -7.480 -10.446 1.00 90.31 119 TRP A N 1
ATOM 919 C CA . TRP A 1 119 ? 3.090 -6.710 -9.597 1.00 90.31 119 TRP A CA 1
ATOM 920 C C . TRP A 1 119 ? 4.044 -7.631 -8.850 1.00 90.31 119 TRP A C 1
ATOM 922 O O . TRP A 1 119 ? 3.644 -8.627 -8.259 1.00 90.31 119 TRP A O 1
ATOM 932 N N . VAL A 1 120 ? 5.316 -7.274 -8.789 1.00 92.00 120 VAL A N 1
ATOM 933 C CA . VAL A 1 120 ? 6.299 -8.055 -8.046 1.00 92.00 120 VAL A CA 1
ATOM 934 C C . VAL A 1 120 ? 6.474 -7.442 -6.663 1.00 92.00 120 VAL A C 1
ATOM 936 O O . VAL A 1 120 ? 6.835 -6.273 -6.533 1.00 92.00 120 VAL A O 1
ATOM 939 N N . GLN A 1 121 ? 6.215 -8.231 -5.621 1.00 94.44 121 GLN A N 1
ATOM 940 C CA . GLN A 1 121 ? 6.431 -7.819 -4.235 1.00 94.44 121 GLN A CA 1
ATOM 941 C C . GLN A 1 121 ? 7.937 -7.764 -3.932 1.00 94.44 121 GLN A C 1
ATOM 943 O O . GLN A 1 121 ? 8.633 -8.765 -4.097 1.00 94.44 121 GLN A O 1
ATOM 948 N N . THR A 1 122 ? 8.436 -6.619 -3.461 1.00 93.56 122 THR A N 1
ATOM 949 C CA . THR A 1 122 ? 9.847 -6.442 -3.062 1.00 93.56 122 THR A CA 1
ATOM 950 C C . THR A 1 122 ? 10.045 -6.520 -1.561 1.00 93.56 122 THR A C 1
ATOM 952 O O . THR A 1 122 ? 11.009 -7.125 -1.103 1.00 93.56 122 THR A O 1
ATOM 955 N N . SER A 1 123 ? 9.136 -5.915 -0.798 1.00 95.69 123 SER A N 1
ATOM 956 C CA . SER A 1 123 ? 9.175 -5.880 0.661 1.00 95.69 123 SER A CA 1
ATOM 957 C C . SER A 1 123 ? 7.773 -6.055 1.226 1.00 95.69 123 SER A C 1
ATOM 959 O O . SER A 1 123 ? 6.775 -5.666 0.610 1.00 95.69 123 SER A O 1
ATOM 961 N N . TRP A 1 124 ? 7.714 -6.667 2.402 1.00 96.81 124 TRP A N 1
ATOM 962 C CA . TRP A 1 124 ? 6.506 -6.796 3.197 1.00 96.81 124 TRP A CA 1
ATOM 963 C C . TRP A 1 124 ? 6.866 -6.685 4.671 1.00 96.81 124 TRP A C 1
ATOM 965 O O . TRP A 1 124 ? 7.562 -7.546 5.211 1.00 96.81 124 TRP A O 1
ATOM 975 N N . GLU A 1 125 ? 6.392 -5.625 5.310 1.00 96.44 125 GLU A N 1
ATOM 976 C CA . GLU A 1 125 ? 6.761 -5.260 6.673 1.00 96.44 125 GLU A CA 1
ATOM 977 C C . GLU A 1 125 ? 5.506 -5.139 7.533 1.00 96.44 125 GLU A C 1
ATOM 979 O O . GLU A 1 125 ? 4.601 -4.354 7.249 1.00 96.44 125 GLU A O 1
ATOM 984 N N . GLU A 1 126 ? 5.447 -5.927 8.602 1.00 95.31 126 GLU A N 1
ATOM 985 C CA . GLU A 1 126 ? 4.318 -5.961 9.528 1.00 95.31 126 GLU A CA 1
ATOM 986 C C . GLU A 1 126 ? 4.719 -5.320 10.854 1.00 95.31 126 GLU A C 1
ATOM 988 O O . GLU A 1 126 ? 5.701 -5.704 11.487 1.00 95.31 126 GLU A O 1
ATOM 993 N N . HIS A 1 127 ? 3.938 -4.334 11.280 1.00 91.56 127 HIS A N 1
ATOM 994 C CA . HIS A 1 127 ? 4.072 -3.651 12.558 1.00 91.56 127 HIS A CA 1
ATOM 995 C C . HIS A 1 127 ? 2.789 -3.847 13.370 1.00 91.56 127 HIS A C 1
ATOM 997 O O . HIS A 1 127 ? 1.730 -4.167 12.834 1.00 91.56 127 HIS A O 1
ATOM 1003 N N . ALA A 1 128 ? 2.856 -3.598 14.681 1.00 86.56 128 ALA A N 1
ATOM 1004 C CA . ALA A 1 128 ? 1.708 -3.781 15.575 1.00 86.56 128 ALA A CA 1
ATOM 1005 C C . ALA A 1 128 ? 0.452 -3.000 15.137 1.00 86.56 128 ALA A C 1
ATOM 1007 O O . ALA A 1 128 ? -0.665 -3.467 15.338 1.00 86.56 128 ALA A O 1
ATOM 1008 N N . ASN A 1 129 ? 0.643 -1.827 14.525 1.00 88.38 129 ASN A N 1
ATOM 1009 C CA . ASN A 1 129 ? -0.434 -0.904 14.164 1.00 88.38 129 ASN A CA 1
ATOM 1010 C C . ASN A 1 129 ? -0.452 -0.545 12.675 1.00 88.38 129 ASN A C 1
ATOM 1012 O O . ASN A 1 129 ? -1.085 0.441 12.319 1.00 88.38 129 ASN A O 1
ATOM 1016 N N . ALA A 1 130 ? 0.274 -1.263 11.820 1.00 93.69 130 ALA A N 1
ATOM 1017 C CA . ALA A 1 130 ? 0.314 -0.975 10.390 1.00 93.69 130 ALA A CA 1
ATOM 1018 C C . ALA A 1 130 ? 1.007 -2.101 9.615 1.00 93.69 130 ALA A C 1
ATOM 1020 O O . ALA A 1 130 ? 1.757 -2.898 10.173 1.00 93.69 130 ALA A O 1
ATOM 1021 N N . THR A 1 131 ? 0.789 -2.163 8.310 1.00 96.81 131 THR A N 1
ATOM 1022 C CA . THR A 1 131 ? 1.525 -3.061 7.414 1.00 96.81 131 THR A CA 1
ATOM 1023 C C . THR A 1 131 ? 1.917 -2.302 6.159 1.00 96.81 131 THR A C 1
ATOM 1025 O O . THR A 1 131 ? 1.109 -1.533 5.645 1.00 96.81 131 THR A O 1
ATOM 1028 N N . LEU A 1 132 ? 3.133 -2.515 5.666 1.00 96.69 132 LEU A N 1
ATOM 1029 C CA . LEU A 1 132 ? 3.626 -1.951 4.416 1.00 96.69 132 LEU A CA 1
ATOM 1030 C C . LEU A 1 132 ? 3.867 -3.0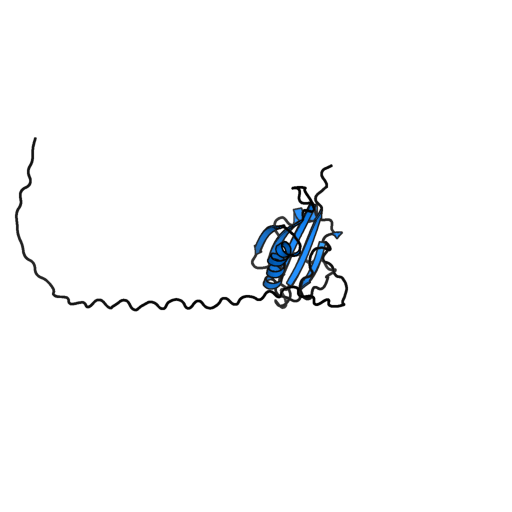71 3.407 1.00 96.69 132 LEU A C 1
ATOM 1032 O O . LEU A 1 132 ? 4.615 -4.011 3.673 1.00 96.69 132 LEU A O 1
ATOM 1036 N N . GLY A 1 133 ? 3.259 -2.941 2.233 1.00 96.25 133 GLY A N 1
ATOM 1037 C CA . GLY A 1 133 ? 3.606 -3.720 1.052 1.00 96.25 133 GLY A CA 1
ATOM 1038 C C . GLY A 1 133 ? 4.282 -2.834 0.017 1.00 96.25 133 GLY A C 1
ATOM 1039 O O . GLY A 1 133 ? 3.712 -1.821 -0.388 1.00 96.25 133 GLY A O 1
ATOM 1040 N N . VAL A 1 134 ? 5.472 -3.230 -0.430 1.00 95.06 134 VAL A N 1
ATOM 1041 C CA . VAL A 1 134 ? 6.190 -2.547 -1.510 1.00 95.06 134 VAL A CA 1
ATOM 1042 C C . VAL A 1 134 ? 6.195 -3.442 -2.737 1.00 95.06 134 VAL A C 1
ATOM 1044 O O . VAL A 1 134 ? 6.555 -4.621 -2.669 1.00 95.06 134 VAL A O 1
ATOM 1047 N N . TYR A 1 135 ? 5.793 -2.867 -3.862 1.00 93.06 135 TYR A N 1
ATOM 1048 C CA . TYR A 1 135 ? 5.693 -3.551 -5.136 1.00 93.06 135 TYR A CA 1
ATOM 1049 C C . TYR A 1 135 ? 6.397 -2.756 -6.228 1.00 93.06 135 TYR A C 1
ATOM 1051 O O . TYR A 1 135 ? 6.456 -1.524 -6.189 1.00 93.06 135 TYR A O 1
ATOM 1059 N N . PHE A 1 136 ? 6.867 -3.465 -7.246 1.00 90.62 136 PHE A N 1
ATOM 1060 C CA . PHE A 1 136 ? 7.240 -2.859 -8.514 1.00 90.62 136 PHE A CA 1
ATOM 1061 C C . PHE A 1 136 ? 6.504 -3.517 -9.670 1.00 90.62 136 PHE A C 1
ATOM 1063 O O . PHE A 1 136 ? 6.158 -4.698 -9.627 1.00 90.62 136 PHE A O 1
ATOM 1070 N N . TYR A 1 137 ? 6.298 -2.741 -10.722 1.00 87.31 137 TYR A N 1
ATOM 1071 C CA . TYR A 1 137 ? 5.751 -3.217 -11.979 1.00 87.31 137 TYR A CA 1
ATOM 1072 C C . TYR A 1 137 ? 6.768 -2.969 -13.091 1.00 87.31 137 TYR A C 1
ATOM 1074 O O . TYR A 1 137 ? 7.305 -1.863 -13.229 1.00 87.31 137 TYR A O 1
ATOM 1082 N N . SER A 1 138 ? 7.057 -4.009 -13.874 1.00 82.38 138 SER A N 1
ATOM 1083 C CA . SER A 1 138 ? 7.883 -3.909 -15.077 1.00 82.38 138 SER A CA 1
ATOM 1084 C C . SER A 1 138 ? 7.050 -4.292 -16.292 1.00 82.38 138 SER A C 1
ATOM 1086 O O . SER A 1 138 ? 6.488 -5.385 -16.360 1.00 82.38 138 SER A O 1
ATOM 1088 N N . THR A 1 139 ? 6.963 -3.378 -17.255 1.00 70.75 139 THR A N 1
ATOM 1089 C CA . THR A 1 139 ? 6.330 -3.626 -18.550 1.00 70.75 139 THR A CA 1
ATOM 1090 C C . THR A 1 139 ? 7.414 -3.852 -19.599 1.00 70.75 139 THR A C 1
ATOM 1092 O O . THR A 1 139 ? 8.114 -2.923 -19.996 1.00 70.75 139 THR A O 1
ATOM 1095 N N . GLY A 1 140 ? 7.545 -5.091 -20.077 1.00 61.28 140 GLY A N 1
ATOM 1096 C CA . GLY A 1 140 ? 8.411 -5.437 -21.209 1.00 61.28 140 GLY A CA 1
ATOM 1097 C C . GLY A 1 140 ? 9.763 -6.058 -20.844 1.00 61.28 140 GLY A C 1
ATOM 1098 O O . GLY A 1 140 ? 9.970 -6.560 -19.747 1.00 61.28 140 GLY A O 1
ATOM 1099 N N . THR A 1 141 ? 10.680 -6.070 -21.815 1.00 54.19 141 THR A N 1
ATOM 1100 C CA . THR A 1 141 ? 11.979 -6.772 -21.775 1.00 54.19 141 THR A CA 1
ATOM 1101 C C . THR A 1 141 ? 13.058 -6.077 -20.936 1.00 54.19 141 THR A C 1
ATOM 1103 O O . THR A 1 141 ? 14.193 -6.550 -20.903 1.00 54.19 141 THR A O 1
ATOM 1106 N N . SER A 1 142 ? 12.745 -4.952 -20.288 1.00 57.09 142 SER A N 1
ATOM 1107 C CA . SER A 1 142 ? 13.693 -4.227 -19.439 1.00 57.09 142 SER A CA 1
ATOM 1108 C C . SER A 1 142 ? 13.701 -4.778 -18.015 1.00 57.09 142 SER A C 1
ATOM 1110 O O . SER A 1 142 ? 12.666 -4.931 -17.371 1.00 57.09 142 SER A O 1
ATOM 1112 N N . SER A 1 143 ? 14.905 -5.016 -17.500 1.00 59.41 143 SER A N 1
ATOM 1113 C CA . SER A 1 143 ? 15.186 -5.418 -16.117 1.00 59.41 143 SER A CA 1
ATOM 1114 C C . SER A 1 143 ? 15.095 -4.266 -15.104 1.00 59.41 143 SER A C 1
ATOM 1116 O O . SER A 1 143 ? 15.328 -4.478 -13.916 1.00 59.41 143 SER A O 1
ATOM 1118 N N . VAL A 1 144 ? 14.759 -3.053 -15.553 1.00 60.56 144 VAL A N 1
ATOM 1119 C CA . VAL A 1 144 ? 14.583 -1.870 -14.700 1.00 60.56 144 VAL A CA 1
ATOM 1120 C C . VAL A 1 144 ? 13.100 -1.740 -14.330 1.00 60.56 144 VAL A C 1
ATOM 1122 O O . VAL A 1 144 ? 12.259 -1.829 -15.227 1.00 60.56 144 VAL A O 1
ATOM 1125 N N . PRO A 1 145 ? 12.745 -1.550 -13.043 1.00 62.28 145 PRO A N 1
ATOM 1126 C CA . PRO A 1 145 ? 11.357 -1.340 -12.645 1.00 62.28 145 PRO A CA 1
ATOM 1127 C C . PRO A 1 145 ? 10.825 -0.059 -13.286 1.00 62.28 145 PRO A C 1
ATOM 1129 O O . PRO A 1 145 ? 11.429 0.998 -13.136 1.00 62.28 145 PRO A O 1
ATOM 1132 N N . ASN A 1 146 ? 9.684 -0.137 -13.971 1.00 81.12 146 ASN A N 1
ATOM 1133 C CA . ASN A 1 146 ? 9.076 1.033 -14.609 1.00 81.12 146 ASN A CA 1
ATOM 1134 C C . ASN A 1 146 ? 8.217 1.827 -13.621 1.00 81.12 146 ASN A C 1
ATOM 1136 O O . ASN A 1 146 ? 8.033 3.029 -13.802 1.00 81.12 146 ASN A O 1
ATOM 1140 N N . ARG A 1 147 ? 7.703 1.179 -12.569 1.00 88.06 147 ARG A N 1
ATOM 1141 C CA . ARG A 1 147 ? 6.843 1.811 -11.567 1.00 88.06 147 ARG A CA 1
ATOM 1142 C C . ARG A 1 147 ? 7.024 1.192 -10.188 1.00 88.06 147 ARG A C 1
ATOM 1144 O O . ARG A 1 147 ? 7.073 -0.030 -10.068 1.00 88.06 147 ARG A O 1
A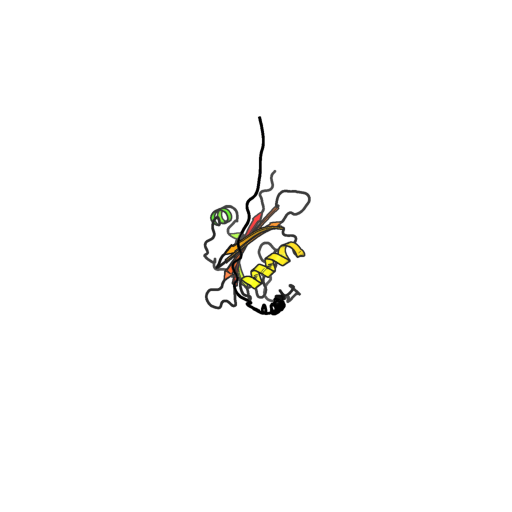TOM 1151 N N . TRP A 1 148 ? 7.069 2.039 -9.168 1.00 91.19 148 TRP A N 1
ATOM 1152 C CA . TRP A 1 148 ? 7.052 1.670 -7.755 1.00 91.19 148 TRP A CA 1
ATOM 1153 C C . TRP A 1 148 ? 5.685 1.953 -7.147 1.00 91.19 148 TRP A C 1
ATOM 1155 O O . TRP A 1 148 ? 5.041 2.941 -7.501 1.00 91.19 148 TRP A O 1
ATOM 1165 N N . LEU A 1 149 ? 5.264 1.095 -6.222 1.00 93.12 149 LEU A N 1
ATOM 1166 C CA . LEU A 1 149 ? 4.021 1.225 -5.474 1.00 93.12 149 LEU A CA 1
ATOM 1167 C C . LEU A 1 149 ? 4.249 0.851 -4.012 1.00 93.12 149 LEU A C 1
ATOM 1169 O O . LEU A 1 149 ? 4.743 -0.231 -3.701 1.00 93.12 149 LEU A O 1
ATOM 1173 N N . TYR A 1 150 ? 3.829 1.744 -3.129 1.00 94.75 150 TYR A N 1
ATOM 1174 C CA . TYR A 1 150 ? 3.863 1.582 -1.686 1.00 94.75 150 TYR A CA 1
ATOM 1175 C C . TYR A 1 150 ? 2.430 1.579 -1.187 1.00 94.75 150 TYR A C 1
ATOM 1177 O O . TYR A 1 150 ? 1.679 2.511 -1.473 1.00 94.75 150 TYR A O 1
ATOM 1185 N N . LEU A 1 151 ? 2.055 0.527 -0.466 1.00 95.38 151 LEU A N 1
ATOM 1186 C CA . LEU A 1 151 ? 0.740 0.369 0.139 1.00 95.38 151 LEU A CA 1
ATOM 1187 C C . LEU A 1 151 ? 0.901 0.274 1.653 1.00 95.38 151 LEU A C 1
ATOM 1189 O O . LEU A 1 151 ? 1.443 -0.713 2.150 1.00 95.38 151 LEU A O 1
ATOM 1193 N N . TRP A 1 152 ? 0.404 1.271 2.380 1.00 95.88 152 TRP A N 1
ATOM 1194 C CA . TRP A 1 152 ? 0.292 1.218 3.834 1.00 95.88 152 TRP A CA 1
ATOM 1195 C C . TRP A 1 152 ? -1.135 0.874 4.237 1.00 95.88 152 TRP A C 1
ATOM 1197 O O . TRP A 1 152 ? -2.089 1.575 3.896 1.00 95.88 152 TRP A O 1
ATOM 1207 N N . PHE A 1 153 ? -1.265 -0.195 5.010 1.00 95.31 153 PHE A N 1
ATOM 1208 C CA . PHE A 1 153 ? -2.505 -0.648 5.619 1.00 95.31 153 PHE A CA 1
ATOM 1209 C C . PHE A 1 153 ? -2.507 -0.201 7.077 1.00 95.31 153 PHE A C 1
ATOM 1211 O O . PHE A 1 153 ? -1.658 -0.633 7.856 1.00 95.31 153 PHE A O 1
ATOM 1218 N N . LEU A 1 154 ? -3.446 0.664 7.450 1.00 94.88 154 LEU A N 1
ATOM 1219 C CA . LEU A 1 154 ? -3.544 1.251 8.787 1.00 94.88 154 LEU A CA 1
ATOM 1220 C C . LEU A 1 154 ? -4.886 0.855 9.424 1.00 94.88 154 LEU A C 1
ATOM 1222 O O . LEU A 1 154 ? -5.901 0.791 8.729 1.00 94.88 154 LEU A O 1
ATOM 1226 N N . PRO A 1 155 ? -4.947 0.567 10.731 1.00 93.31 155 PRO A N 1
ATOM 1227 C CA . PRO A 1 155 ? -6.192 0.229 11.397 1.00 93.31 155 PRO A CA 1
ATOM 1228 C C . PRO A 1 155 ? -7.052 1.482 11.575 1.00 93.31 155 PRO A C 1
ATOM 1230 O O . PRO A 1 155 ? -6.543 2.562 11.877 1.00 93.31 155 PRO A O 1
ATOM 1233 N N . ASP A 1 156 ? -8.371 1.334 11.473 1.00 88.88 156 ASP A N 1
ATOM 1234 C CA . ASP A 1 156 ? -9.273 2.332 12.036 1.00 88.88 156 ASP A CA 1
ATOM 1235 C C . ASP A 1 156 ? -9.317 2.168 13.560 1.00 88.88 156 ASP A C 1
ATOM 1237 O O . ASP A 1 156 ? -9.855 1.188 14.088 1.00 88.88 156 ASP A O 1
ATOM 1241 N N . ALA A 1 157 ? -8.739 3.141 14.269 1.00 79.62 157 ALA A N 1
ATOM 1242 C CA . ALA A 1 157 ? -8.662 3.153 15.726 1.00 79.62 157 ALA A CA 1
ATOM 1243 C C . ALA A 1 157 ? -10.043 3.137 16.406 1.00 79.62 157 ALA A C 1
ATOM 1245 O O . ALA A 1 157 ? -10.139 2.746 17.568 1.00 79.62 157 ALA A O 1
ATOM 1246 N N . SER A 1 158 ? -11.102 3.550 15.701 1.00 79.56 158 SER A N 1
ATOM 1247 C CA . SER A 1 158 ? -12.435 3.704 16.287 1.00 79.56 158 SER A CA 1
ATOM 1248 C C . SER A 1 158 ? -13.244 2.405 16.323 1.00 79.56 158 SER A C 1
ATOM 1250 O O . SER A 1 158 ? -13.869 2.100 17.337 1.00 79.56 158 SER A O 1
ATOM 1252 N N . THR A 1 159 ? -13.221 1.616 15.249 1.00 73.75 159 THR A N 1
ATOM 1253 C CA . THR A 1 159 ? -14.147 0.481 15.089 1.00 73.75 159 THR A CA 1
ATOM 1254 C C . THR A 1 159 ? -13.459 -0.868 14.917 1.00 73.75 159 THR A C 1
ATOM 1256 O O . THR A 1 159 ? -14.104 -1.894 15.126 1.00 73.75 159 THR A O 1
ATOM 1259 N N . LYS A 1 160 ? -12.176 -0.906 14.517 1.00 77.81 160 LYS A N 1
ATOM 1260 C CA . LYS A 1 160 ? -11.452 -2.116 14.065 1.00 77.81 160 LYS A CA 1
ATOM 1261 C C . LYS A 1 160 ? -12.138 -2.917 12.941 1.00 77.81 160 LYS A C 1
ATOM 1263 O O . LYS A 1 160 ? -11.622 -3.963 12.554 1.00 77.81 160 LYS A O 1
ATOM 1268 N N . GLN A 1 161 ? -13.278 -2.455 12.433 1.00 84.69 161 GL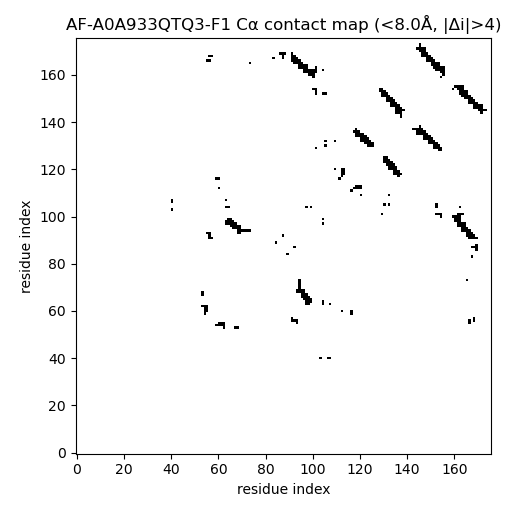N A N 1
ATOM 1269 C CA . GLN A 1 161 ? -14.023 -3.067 11.331 1.00 84.69 161 GLN A CA 1
ATOM 1270 C C . GLN A 1 161 ? -13.538 -2.535 9.986 1.00 84.69 161 GLN A C 1
ATOM 1272 O O . GLN A 1 161 ? -13.518 -3.276 9.009 1.00 84.69 161 GLN A O 1
ATOM 1277 N N . TYR A 1 162 ? -13.083 -1.282 9.973 1.00 90.25 162 TYR A N 1
ATOM 1278 C CA . TYR A 1 162 ? -12.486 -0.638 8.814 1.00 90.25 162 TYR A CA 1
ATOM 1279 C C . TYR A 1 162 ? -10.959 -0.623 8.908 1.00 90.25 162 TYR A C 1
ATOM 1281 O O . TYR A 1 162 ? -10.352 -0.732 9.982 1.00 90.25 162 TYR A O 1
ATOM 1289 N N . SER A 1 163 ? -10.332 -0.410 7.760 1.00 93.06 163 SER A N 1
ATOM 1290 C CA . SER A 1 163 ? -8.923 -0.056 7.664 1.00 93.06 163 SER A CA 1
ATOM 1291 C C . SER A 1 163 ? -8.741 1.079 6.678 1.00 93.06 163 SER A C 1
ATOM 1293 O O . SER A 1 163 ? -9.522 1.231 5.738 1.00 93.06 163 SER A O 1
ATOM 1295 N N . TYR A 1 164 ? -7.672 1.835 6.850 1.00 93.31 164 TYR A N 1
ATOM 1296 C CA . TYR A 1 164 ? -7.228 2.789 5.857 1.00 93.31 164 TYR A CA 1
ATOM 1297 C C . TYR A 1 164 ? -6.169 2.162 4.960 1.00 93.31 164 TYR A C 1
ATOM 1299 O O . TYR A 1 164 ? -5.312 1.407 5.419 1.00 93.31 164 TYR A O 1
ATOM 1307 N N . LEU A 1 165 ? -6.242 2.491 3.678 1.00 93.38 165 LEU A N 1
ATOM 1308 C CA . LEU A 1 165 ? -5.229 2.183 2.687 1.00 93.38 165 LEU A CA 1
ATOM 1309 C C . LEU A 1 165 ? -4.650 3.503 2.193 1.00 93.38 165 LEU A C 1
ATOM 1311 O O . LEU A 1 165 ? -5.367 4.316 1.610 1.00 93.38 165 LEU A O 1
ATOM 1315 N N . VAL A 1 166 ? -3.358 3.697 2.421 1.00 93.56 166 VAL A N 1
ATOM 1316 C CA . VAL A 1 166 ? -2.590 4.776 1.805 1.00 93.56 166 VAL A CA 1
ATOM 1317 C C . VAL A 1 166 ? -1.764 4.172 0.688 1.00 93.56 166 VAL A C 1
ATOM 1319 O O . VAL A 1 166 ? -1.051 3.196 0.913 1.00 93.56 166 VAL A O 1
ATOM 1322 N N . ALA A 1 167 ? -1.856 4.743 -0.503 1.00 92.62 167 ALA A N 1
ATOM 1323 C CA . ALA A 1 167 ? -1.063 4.328 -1.643 1.00 92.62 167 ALA A CA 1
ATOM 1324 C C . ALA A 1 167 ? -0.243 5.504 -2.173 1.00 92.62 167 ALA A C 1
ATOM 1326 O O . ALA A 1 167 ? -0.781 6.590 -2.389 1.00 92.62 167 ALA A O 1
ATOM 1327 N N . ALA A 1 168 ? 1.045 5.269 -2.402 1.00 92.75 168 ALA A N 1
ATOM 1328 C CA . ALA A 1 168 ? 1.934 6.190 -3.100 1.00 92.75 168 ALA A CA 1
ATOM 1329 C C . ALA A 1 168 ? 2.638 5.451 -4.234 1.00 92.75 168 ALA A C 1
ATOM 1331 O O . ALA A 1 168 ? 3.042 4.296 -4.078 1.00 92.75 168 ALA A O 1
ATOM 1332 N N . TRP A 1 169 ? 2.797 6.108 -5.378 1.00 91.50 169 TRP A N 1
ATOM 1333 C CA . TRP A 1 169 ? 3.440 5.500 -6.537 1.00 91.50 169 TRP A CA 1
ATOM 1334 C C . TRP A 1 169 ? 4.228 6.514 -7.356 1.00 91.50 169 TRP A C 1
ATOM 1336 O O . TRP A 1 169 ? 3.972 7.717 -7.335 1.00 91.50 169 TRP A O 1
ATOM 1346 N N . TRP A 1 170 ? 5.198 6.026 -8.116 1.00 89.94 170 TRP A N 1
ATOM 1347 C CA . TRP A 1 170 ? 5.907 6.835 -9.101 1.00 89.94 170 TRP A CA 1
ATOM 1348 C C . TRP A 1 170 ? 6.492 5.948 -10.187 1.00 89.94 170 TRP A C 1
ATOM 1350 O O . TRP A 1 170 ? 6.705 4.750 -9.993 1.00 89.94 170 TRP A O 1
ATOM 1360 N N . GLU A 1 171 ? 6.741 6.541 -11.347 1.00 86.38 171 GLU A N 1
ATOM 1361 C CA . GLU A 1 171 ? 7.462 5.873 -12.423 1.00 86.38 171 GLU A CA 1
ATOM 1362 C C . GLU A 1 171 ? 8.959 6.103 -12.236 1.00 86.38 171 GLU A C 1
ATOM 1364 O O . GLU A 1 171 ? 9.385 7.211 -11.900 1.00 86.38 171 GLU A O 1
ATOM 1369 N N . ALA A 1 172 ? 9.767 5.059 -12.421 1.00 78.06 172 ALA A N 1
ATOM 1370 C CA . ALA A 1 172 ? 11.208 5.253 -12.424 1.00 78.06 172 ALA A CA 1
ATOM 1371 C C . ALA A 1 172 ? 11.577 6.153 -13.614 1.00 78.06 172 ALA A C 1
ATOM 1373 O O . ALA A 1 172 ? 10.993 6.008 -14.696 1.00 78.06 172 ALA A O 1
ATOM 1374 N N . PRO A 1 173 ? 12.533 7.083 -13.451 1.00 68.88 173 PRO A N 1
ATOM 1375 C CA . PRO A 1 173 ? 12.989 7.890 -14.568 1.00 68.88 173 PRO A CA 1
ATOM 1376 C C . PRO A 1 173 ? 13.481 6.961 -15.678 1.00 68.88 173 PRO A C 1
ATOM 1378 O O . PRO A 1 173 ? 14.305 6.077 -15.442 1.00 68.88 173 PRO A O 1
ATOM 1381 N N . LYS A 1 174 ? 12.962 7.155 -16.895 1.00 60.66 174 LYS A N 1
ATOM 1382 C CA . LYS A 1 174 ? 13.476 6.454 -18.072 1.00 60.66 174 LYS A CA 1
ATOM 1383 C C . LYS A 1 174 ? 14.946 6.839 -18.208 1.00 60.66 174 LYS A C 1
ATOM 1385 O O . LYS A 1 174 ? 15.247 8.010 -18.425 1.00 60.66 174 LYS A O 1
ATOM 1390 N N . SER A 1 175 ? 15.853 5.883 -18.035 1.00 58.69 175 SER A N 1
ATOM 1391 C CA . SER A 1 175 ? 17.257 6.092 -18.378 1.00 58.69 175 SER A CA 1
ATOM 1392 C C . SER A 1 175 ? 17.327 6.321 -19.890 1.00 58.69 175 SER A C 1
ATOM 1394 O O . SER A 1 175 ? 17.016 5.400 -20.649 1.00 58.69 175 SER A O 1
ATOM 1396 N N . CYS A 1 176 ? 17.629 7.554 -20.299 1.00 46.69 176 CYS A N 1
ATOM 1397 C CA . CYS A 1 176 ? 17.907 7.914 -21.690 1.00 46.69 176 CYS A CA 1
ATOM 1398 C C . CYS A 1 176 ? 19.226 7.300 -22.166 1.00 46.69 176 CYS A C 1
ATOM 1400 O O . CYS A 1 176 ? 20.169 7.238 -21.343 1.00 46.69 176 CYS A O 1
#

Secondary structure (DSSP, 8-state):
---------------------PPP-PPPPP-------------------SS---PPSSTTSPPPTT-EE-SSPPP---TTHHHHHHHS-GGGEEEEEESS-HHHHHHHHHHHHHHHH-PEEEEEEEETTEEEEEEEE--SS-SS-SEEEEEEEEE-TTTSS-EEEEEEEEEPP---

Mean predicted aligned error: 15.32 Å

Foldseek 3Di:
DDDDDDDDDDDDDDDDDDPDDDPDPDPDDDPDPPPDPPPPLDDPPDPPPVDDPPQQPVNLQDAAAPKDWDPDDDDDDDPCVVVLPVAFDPVQKTKIKHQAALVSRLVNCVPCCCVPSVWAWDDWDDDPFKIKTKTFHDDDDDPDGQKIKIWIWGADPPPSRMIMIIMTMDTDPPDD

Solvent-accessible surface area (backbone atoms only — not comparable to full-atom values): 11266 Å² total; per-residue (Å²): 141,79,90,81,86,90,88,84,86,87,80,92,76,89,82,75,93,70,92,70,80,76,79,74,82,73,83,75,80,74,80,75,79,69,78,72,81,75,78,76,72,75,71,92,69,83,76,80,68,94,67,74,95,68,58,36,71,59,82,76,42,80,65,55,64,71,54,39,84,44,91,68,85,81,88,80,87,60,94,70,47,66,59,47,61,75,65,27,56,77,89,32,54,44,36,31,40,25,67,35,28,37,72,58,52,50,52,48,48,71,52,43,36,44,77,74,57,63,30,45,76,77,48,76,48,82,53,101,72,35,33,40,42,33,32,34,35,59,86,71,96,56,94,58,61,45,27,43,39,40,38,39,32,30,61,32,89,86,73,60,50,32,12,34,39,39,31,40,32,38,65,47,80,80,84,126

Radius of gyration: 31.46 Å; Cα contacts (8 Å, |Δi|>4): 237; chains: 1; bounding box: 83×75×72 Å